Protein AF-A0A7D6C5T4-F1 (afdb_monomer_lite)

pLDDT: mean 75.15, std 22.78, range [34.59, 98.31]

Secondary structure (DSSP, 8-state):
-----------------------------------------------HHHHHHHHHHHBGGGTTS-EEEEESSSSEEEEEESSPPPP-----GGG-SS-----S------TT-EEEEE-TTSBEEEEEEE-STTS-EEEEEETHHHHHTTSS-TTTTT-B-SS-B--

InterPro domains:
  IPR006311 Twin-arginine translocation pathway, signal sequence [PS51318] (1-42)

Sequence (167 aa):
MNERIAPRASVVGKSRRRLSRAGLIAAITAAVVAAGAGTAAAVAYLTEETVAKGMPGAAVIFEDTDPSCTTTDHVVFDCTLSRAPKSDVLPNPAKQKKAKPAPQPTATDFTNVKQMFVDGQGNIAGGCNGEDAAGLHWICYAGQRAVTEGIIAQDLLGQHLEAPTRG

Organism: NCBI:txid47853

Radius of gyration: 29.1 Å; chains: 1; bounding box: 39×50×98 Å

Structure (mmCIF, N/CA/C/O backbone):
data_AF-A0A7D6C5T4-F1
#
_entry.id   AF-A0A7D6C5T4-F1
#
loop_
_atom_site.group_PDB
_atom_site.id
_atom_site.type_symbol
_atom_site.label_atom_id
_atom_site.label_alt_id
_atom_site.label_comp_id
_atom_site.label_asym_id
_atom_site.label_entity_id
_atom_site.label_seq_id
_atom_site.pdbx_PDB_ins_code
_atom_site.Cartn_x
_atom_site.Cartn_y
_atom_site.Cartn_z
_atom_site.occupancy
_atom_site.B_iso_or_equiv
_atom_site.auth_seq_id
_atom_site.auth_comp_id
_atom_site.auth_asym_id
_atom_site.auth_atom_id
_atom_site.pdbx_PDB_model_num
ATOM 1 N N . MET A 1 1 ? -23.394 20.459 77.807 1.00 37.91 1 MET A N 1
ATOM 2 C CA . MET A 1 1 ? -22.173 21.279 77.651 1.00 37.91 1 MET A CA 1
ATOM 3 C C . MET A 1 1 ? -20.987 20.414 78.065 1.00 37.91 1 MET A C 1
ATOM 5 O O . MET A 1 1 ? -21.176 19.625 78.982 1.00 37.91 1 MET A O 1
ATOM 9 N N . ASN A 1 2 ? -19.853 20.549 77.357 1.00 37.75 2 ASN A N 1
ATOM 10 C CA . ASN A 1 2 ? -18.559 19.836 77.483 1.00 37.75 2 ASN A CA 1
ATOM 11 C C . ASN A 1 2 ? -18.483 18.509 76.694 1.00 37.75 2 ASN A C 1
ATOM 13 O O . ASN A 1 2 ? -18.877 17.462 77.187 1.00 37.75 2 ASN A O 1
ATOM 17 N N . GLU A 1 3 ? -18.267 18.521 75.375 1.00 34.59 3 GLU A N 1
ATOM 18 C CA . GLU A 1 3 ? -17.015 18.735 74.602 1.00 34.59 3 GLU A CA 1
ATOM 19 C C . GLU A 1 3 ? -15.948 17.623 74.701 1.00 34.59 3 GLU A C 1
ATOM 21 O O . GLU A 1 3 ? -15.320 17.422 75.732 1.00 34.59 3 GLU A O 1
ATOM 26 N N . ARG A 1 4 ? -15.789 16.947 73.546 1.00 46.03 4 ARG A N 1
ATOM 27 C CA . ARG A 1 4 ? -14.579 16.473 72.837 1.00 46.03 4 ARG A CA 1
ATOM 28 C C . ARG A 1 4 ? -13.309 16.233 73.658 1.00 46.03 4 ARG A C 1
ATOM 30 O O . ARG A 1 4 ? -12.824 17.164 74.268 1.00 46.03 4 ARG A O 1
ATOM 37 N N . ILE A 1 5 ? -12.654 15.091 73.417 1.00 51.28 5 ILE A N 1
ATOM 38 C CA . ILE A 1 5 ? -11.242 15.000 72.982 1.00 51.28 5 ILE A CA 1
ATOM 39 C C . ILE A 1 5 ? -11.028 13.612 72.352 1.00 51.28 5 ILE A C 1
ATOM 41 O O . ILE A 1 5 ? -11.179 12.586 73.007 1.00 51.28 5 ILE A O 1
ATOM 45 N N . ALA A 1 6 ? -10.634 13.588 71.080 1.00 48.72 6 ALA A N 1
ATOM 46 C CA . ALA A 1 6 ? -9.850 12.499 70.508 1.00 48.72 6 ALA A CA 1
ATOM 47 C C . ALA A 1 6 ? -8.385 12.954 70.465 1.00 48.72 6 ALA A C 1
ATOM 49 O O . ALA A 1 6 ? -8.141 14.103 70.081 1.00 48.72 6 ALA A O 1
ATOM 50 N N . PRO A 1 7 ? -7.407 12.082 70.757 1.00 49.56 7 PRO A N 1
ATOM 51 C CA . PRO A 1 7 ? -6.053 12.264 70.280 1.00 49.56 7 PRO A CA 1
ATOM 52 C C . PRO A 1 7 ? -5.678 11.257 69.187 1.00 49.56 7 PRO A C 1
ATOM 54 O O . PRO A 1 7 ? -6.241 10.176 69.029 1.00 49.56 7 PRO A O 1
ATOM 57 N N . ARG A 1 8 ? -4.717 11.727 68.398 1.00 37.44 8 ARG A N 1
ATOM 58 C CA . ARG A 1 8 ? -4.215 11.228 67.124 1.00 37.44 8 ARG A CA 1
ATOM 59 C C . ARG A 1 8 ? -3.295 10.011 67.26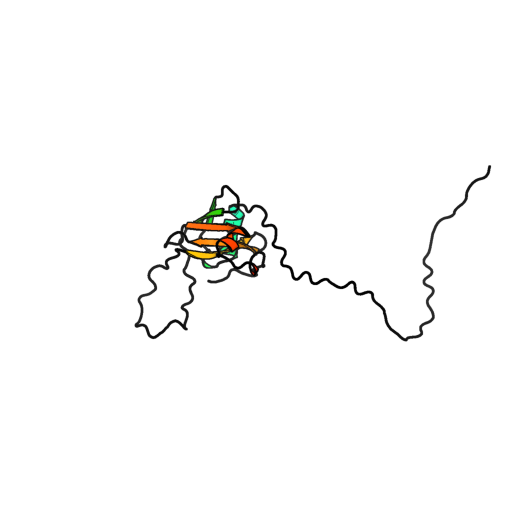9 1.00 37.44 8 ARG A C 1
ATOM 61 O O . ARG A 1 8 ? -2.625 9.845 68.277 1.00 37.44 8 ARG A O 1
ATOM 68 N N . ALA A 1 9 ? -3.248 9.252 66.173 1.00 42.19 9 ALA A N 1
ATOM 69 C CA . ALA A 1 9 ? -2.112 8.553 65.565 1.00 42.19 9 ALA A CA 1
ATOM 70 C C . ALA A 1 9 ? -0.840 8.330 66.406 1.00 42.19 9 ALA A C 1
ATOM 72 O O . ALA A 1 9 ? -0.211 9.285 66.849 1.00 42.19 9 ALA A O 1
ATOM 73 N N . SER A 1 10 ? -0.309 7.103 66.392 1.00 38.81 10 SER A N 1
ATOM 74 C CA . SER A 1 10 ? 0.792 6.689 65.493 1.00 38.81 10 SER A CA 1
ATOM 75 C C . SER A 1 10 ? 1.568 5.471 66.030 1.00 38.81 10 SER A C 1
ATOM 77 O O . SER A 1 10 ? 1.529 5.145 67.209 1.00 38.81 10 SER A O 1
ATOM 79 N N . VAL A 1 11 ? 2.324 4.861 65.111 1.00 42.97 11 VAL A N 1
ATOM 80 C CA . VAL A 1 11 ? 3.468 3.953 65.315 1.00 42.97 11 VAL A CA 1
ATOM 81 C C . VAL A 1 11 ? 3.168 2.448 65.379 1.00 42.97 11 VAL A C 1
ATOM 83 O O . VAL A 1 11 ? 2.946 1.835 66.416 1.00 42.97 11 VAL A O 1
ATOM 86 N N . VAL A 1 12 ? 3.268 1.854 64.185 1.00 48.91 12 VAL A N 1
ATOM 87 C CA . VAL A 1 12 ? 3.897 0.562 63.860 1.00 48.91 12 VAL A CA 1
ATOM 88 C C . VAL A 1 12 ? 4.549 -0.149 65.056 1.00 48.91 12 VAL A C 1
ATOM 90 O O . VAL A 1 12 ? 5.691 0.117 65.422 1.00 48.91 12 VAL A O 1
ATOM 93 N N . GLY A 1 13 ? 3.849 -1.145 65.595 1.00 35.25 13 GLY A N 1
ATOM 94 C CA . GLY A 1 13 ? 4.403 -2.156 66.491 1.00 35.25 13 GLY A CA 1
ATOM 95 C C . GLY A 1 13 ? 4.626 -3.465 65.744 1.00 35.25 13 GLY A C 1
ATOM 96 O O . GLY A 1 13 ? 3.825 -4.390 65.841 1.00 35.25 13 GLY A O 1
ATOM 97 N N . LYS A 1 14 ? 5.724 -3.564 64.987 1.00 48.88 14 LYS A N 1
ATOM 98 C CA . LYS A 1 14 ? 6.210 -4.823 64.398 1.00 48.88 14 LYS A CA 1
ATOM 99 C C . LYS A 1 14 ? 6.772 -5.715 65.513 1.00 48.88 14 LYS A C 1
ATOM 101 O O . LYS A 1 14 ? 7.985 -5.862 65.640 1.00 48.88 14 LYS A O 1
ATOM 106 N N . SER A 1 15 ? 5.904 -6.310 66.332 1.00 43.62 15 SER A N 1
ATOM 107 C CA . SER A 1 15 ? 6.306 -7.305 67.331 1.00 43.62 15 SER A CA 1
ATOM 108 C C . SER A 1 15 ? 6.450 -8.672 66.664 1.00 43.62 15 SER A C 1
ATOM 110 O O . SER A 1 15 ? 5.503 -9.439 66.496 1.00 43.62 15 SER A O 1
ATOM 112 N N . ARG A 1 16 ? 7.679 -8.956 66.219 1.00 50.78 16 ARG A N 1
ATOM 113 C CA . ARG A 1 16 ? 8.121 -10.312 65.887 1.00 50.78 16 ARG A CA 1
ATOM 114 C C . ARG A 1 16 ? 8.106 -11.141 67.165 1.00 50.78 16 ARG A C 1
ATOM 116 O O . ARG A 1 16 ? 8.779 -10.766 68.120 1.00 50.78 16 ARG A O 1
ATOM 123 N N . ARG A 1 17 ? 7.487 -12.318 67.093 1.00 48.62 17 ARG A N 1
ATOM 124 C CA . ARG A 1 17 ? 8.063 -13.637 67.434 1.00 48.62 17 ARG A CA 1
ATOM 125 C C . ARG A 1 17 ? 6.922 -14.567 67.834 1.00 48.62 17 ARG A C 1
ATOM 127 O O . ARG A 1 17 ? 6.536 -14.572 68.991 1.00 48.62 17 ARG A O 1
ATOM 134 N N . ARG A 1 18 ? 6.482 -15.415 66.904 1.00 46.19 18 ARG A N 1
ATOM 135 C CA . ARG A 1 18 ? 6.673 -16.872 67.003 1.00 46.19 18 ARG A CA 1
ATOM 136 C C . ARG A 1 18 ? 6.739 -17.431 65.586 1.00 46.19 18 ARG A C 1
ATOM 138 O O . ARG A 1 18 ? 5.742 -17.534 64.887 1.00 46.19 18 ARG A O 1
ATOM 145 N N . LEU A 1 19 ? 7.961 -17.732 65.160 1.00 52.53 19 LEU A N 1
ATOM 146 C CA . LEU A 1 19 ? 8.209 -18.656 64.067 1.00 52.53 19 LEU A CA 1
ATOM 147 C C . LEU A 1 19 ? 7.798 -20.047 64.558 1.00 52.53 19 LEU A C 1
ATOM 149 O O . LEU A 1 19 ? 8.413 -20.587 65.475 1.00 52.53 19 LEU A O 1
ATOM 153 N N . SER A 1 20 ? 6.788 -20.633 63.935 1.00 43.19 20 SER A N 1
ATOM 154 C CA . SER A 1 20 ? 6.778 -22.071 63.690 1.00 43.19 20 SER A CA 1
ATOM 155 C C . SER A 1 20 ? 6.363 -22.284 62.245 1.00 43.19 20 SER A C 1
ATOM 157 O O . SER A 1 20 ? 5.359 -21.768 61.767 1.00 43.19 20 SER A O 1
ATOM 159 N N . ARG A 1 21 ? 7.286 -22.916 61.530 1.00 52.25 21 ARG A N 1
ATOM 160 C CA . ARG A 1 21 ? 7.313 -23.141 60.093 1.00 52.25 21 ARG A CA 1
ATOM 161 C C . ARG A 1 21 ? 6.469 -24.379 59.784 1.00 52.25 21 ARG A C 1
ATOM 163 O O . ARG A 1 21 ? 6.938 -25.468 60.075 1.00 52.25 21 ARG A O 1
ATOM 170 N N . ALA A 1 22 ? 5.272 -24.194 59.231 1.00 46.59 22 ALA A N 1
ATOM 171 C CA . ALA A 1 22 ? 4.503 -25.137 58.396 1.00 46.59 22 ALA A CA 1
ATOM 172 C C . ALA A 1 22 ? 3.050 -24.628 58.346 1.00 46.59 22 ALA A C 1
ATOM 174 O O . ALA A 1 22 ? 2.430 -24.494 59.388 1.00 46.59 22 ALA A O 1
ATOM 175 N N . GLY A 1 23 ? 2.427 -24.282 57.228 1.00 43.41 23 GLY A N 1
ATOM 176 C CA . GLY A 1 23 ? 2.837 -24.283 55.837 1.00 43.41 23 GLY A CA 1
ATOM 177 C C . GLY A 1 23 ? 1.811 -23.480 55.027 1.00 43.41 23 GLY A C 1
ATOM 178 O O . GLY A 1 23 ? 0.633 -23.468 55.362 1.00 43.41 23 GLY A O 1
ATOM 179 N N . LEU A 1 24 ? 2.342 -22.785 54.016 1.00 46.75 24 LEU A N 1
ATOM 180 C CA . LEU A 1 24 ? 1.737 -22.292 52.771 1.00 46.75 24 LEU A CA 1
ATOM 181 C C . LEU A 1 24 ? 0.339 -21.648 52.834 1.00 46.75 24 LEU A C 1
ATOM 183 O O . LEU A 1 24 ? -0.676 -22.305 52.998 1.00 46.75 24 LEU A O 1
ATOM 187 N N . ILE A 1 25 ? 0.259 -20.318 52.726 1.00 49.69 25 ILE A N 1
ATOM 188 C CA . ILE A 1 25 ? 0.150 -19.588 51.442 1.00 49.69 25 ILE A CA 1
ATOM 189 C C . ILE A 1 25 ? -1.105 -20.018 50.667 1.00 49.69 25 ILE A C 1
ATOM 191 O O . ILE A 1 25 ? -1.047 -20.867 49.786 1.00 49.69 25 ILE A O 1
ATOM 195 N N . ALA A 1 26 ? -2.224 -19.351 50.948 1.00 45.66 26 ALA A N 1
ATOM 196 C CA . ALA A 1 26 ? -3.274 -19.139 49.960 1.00 45.66 26 ALA A CA 1
ATOM 197 C C . ALA A 1 26 ? -3.101 -17.712 49.427 1.00 45.66 26 ALA A C 1
ATOM 199 O O . ALA A 1 26 ? -3.735 -16.763 49.888 1.00 45.66 26 ALA A O 1
ATOM 200 N N . ALA A 1 27 ? -2.145 -17.553 48.511 1.00 52.09 27 ALA A N 1
ATOM 201 C CA . ALA A 1 27 ? -2.106 -16.392 47.643 1.00 52.09 27 ALA A CA 1
ATOM 202 C C . ALA A 1 27 ? -3.337 -16.494 46.741 1.00 52.09 27 ALA A C 1
ATOM 204 O O . ALA A 1 27 ? -3.461 -17.442 45.969 1.00 52.09 27 ALA A O 1
ATOM 205 N N . ILE A 1 28 ? -4.265 -15.550 46.874 1.00 50.75 28 ILE A N 1
ATOM 206 C CA . ILE A 1 28 ? -5.352 -15.386 45.916 1.00 50.75 28 ILE A CA 1
ATOM 207 C C . ILE A 1 28 ? -4.686 -14.888 44.633 1.00 50.75 28 ILE A C 1
ATOM 209 O O . ILE A 1 28 ? -4.470 -13.695 44.439 1.00 50.75 28 ILE A O 1
ATOM 213 N N . THR A 1 29 ? -4.275 -15.831 43.789 1.00 47.06 29 THR A N 1
ATOM 214 C CA . THR A 1 29 ? -3.961 -15.589 42.388 1.00 47.06 29 THR A CA 1
ATOM 215 C C . THR A 1 29 ? -5.245 -15.104 41.740 1.00 47.06 29 THR A C 1
ATOM 217 O O . THR A 1 29 ? -6.121 -15.901 41.405 1.00 47.06 29 THR A O 1
ATOM 220 N N . ALA A 1 30 ? -5.375 -13.785 41.612 1.00 51.59 30 ALA A N 1
ATOM 221 C CA . ALA A 1 30 ? -6.279 -13.197 40.645 1.00 51.59 30 ALA A CA 1
ATOM 222 C C . ALA A 1 30 ? -5.866 -13.762 39.284 1.00 51.59 30 ALA A C 1
ATOM 224 O O . ALA A 1 30 ? -4.768 -13.493 38.795 1.00 51.59 30 ALA A O 1
ATOM 225 N N . ALA A 1 31 ? -6.704 -14.654 38.763 1.00 48.62 31 ALA A N 1
ATOM 226 C CA . ALA A 1 31 ? -6.508 -15.295 37.484 1.00 48.62 31 ALA A CA 1
ATOM 227 C C . ALA A 1 31 ? -6.300 -14.207 36.431 1.00 48.62 31 ALA A C 1
ATOM 229 O O . ALA A 1 31 ? -7.174 -13.372 36.196 1.00 48.62 31 ALA A O 1
ATOM 230 N N . VAL A 1 32 ? -5.118 -14.223 35.821 1.00 49.84 32 VAL A N 1
ATOM 231 C CA . VAL A 1 32 ? -4.871 -13.557 34.551 1.00 49.84 32 VAL A CA 1
ATOM 232 C C . VAL A 1 32 ? -5.853 -14.191 33.577 1.00 49.84 32 VAL A C 1
ATOM 234 O O . VAL A 1 32 ? -5.658 -15.323 33.136 1.00 49.84 32 VAL A O 1
ATOM 237 N N . VAL A 1 33 ? -6.951 -13.496 33.288 1.00 50.97 33 VAL A N 1
ATOM 238 C CA . VAL A 1 33 ? -7.727 -13.800 32.093 1.00 50.97 33 VAL A CA 1
ATOM 239 C C . VAL A 1 33 ? -6.775 -13.487 30.954 1.00 50.97 33 VAL A C 1
ATOM 241 O O . VAL A 1 33 ? -6.467 -12.325 30.694 1.00 50.97 33 VAL A O 1
ATOM 244 N N . ALA A 1 34 ? -6.230 -14.539 30.349 1.00 52.12 34 ALA A N 1
ATOM 245 C CA . ALA A 1 34 ? -5.534 -14.453 29.086 1.00 52.12 34 ALA A CA 1
ATOM 246 C C . ALA A 1 34 ? -6.530 -13.881 28.075 1.00 52.12 34 ALA A C 1
ATOM 248 O O . ALA A 1 34 ? -7.308 -14.609 27.461 1.00 52.12 34 ALA A O 1
ATOM 249 N N . ALA A 1 35 ? -6.531 -12.559 27.932 1.00 47.91 35 ALA A N 1
ATOM 250 C CA . ALA A 1 35 ? -7.103 -11.883 26.788 1.00 47.91 35 ALA A CA 1
ATOM 251 C C . ALA A 1 35 ? -6.179 -12.165 25.597 1.00 47.91 35 ALA A C 1
ATOM 253 O O . ALA A 1 35 ? -5.456 -11.301 25.119 1.00 47.91 35 ALA A O 1
ATOM 254 N N . GLY A 1 36 ? -6.182 -13.417 25.137 1.00 47.12 36 GLY A N 1
ATOM 255 C CA . GLY A 1 36 ? -5.788 -13.782 23.783 1.00 47.12 36 GLY A CA 1
ATOM 256 C C . GLY A 1 36 ? -6.906 -13.366 22.837 1.00 47.12 36 GLY A C 1
ATOM 257 O O . GLY A 1 36 ? -7.553 -14.197 22.216 1.00 47.12 36 GLY A O 1
ATOM 258 N N . ALA A 1 37 ? -7.199 -12.076 22.815 1.00 48.72 37 ALA A N 1
ATOM 259 C CA . ALA A 1 37 ? -8.022 -11.449 21.811 1.00 48.72 37 ALA A CA 1
ATOM 260 C C . ALA A 1 37 ? -7.144 -10.319 21.316 1.00 48.72 37 ALA A C 1
ATOM 262 O O . ALA A 1 37 ? -6.928 -9.353 22.049 1.00 48.72 37 ALA A O 1
ATOM 263 N N . GLY A 1 38 ? -6.574 -10.489 20.119 1.00 46.69 38 GLY A N 1
ATOM 264 C CA . GLY A 1 38 ? -6.018 -9.362 19.393 1.00 46.69 38 GLY A CA 1
ATOM 265 C C . GLY A 1 38 ? -7.088 -8.289 19.437 1.00 46.69 38 GLY A C 1
ATOM 266 O O . GLY A 1 38 ? -8.191 -8.483 18.924 1.00 46.69 38 GLY A O 1
ATOM 267 N N . THR A 1 39 ? -6.826 -7.218 20.179 1.00 48.94 39 THR A N 1
ATOM 268 C CA . THR A 1 39 ? -7.655 -6.035 20.075 1.00 48.94 39 THR A CA 1
ATOM 269 C C . THR A 1 39 ? -7.566 -5.692 18.606 1.00 48.94 39 THR A C 1
ATOM 271 O O . THR A 1 39 ? -6.472 -5.370 18.145 1.00 48.94 39 THR A O 1
ATOM 274 N N . ALA A 1 40 ? -8.664 -5.851 17.863 1.00 48.97 40 ALA A N 1
ATOM 275 C CA . ALA A 1 40 ? -8.809 -5.191 16.582 1.00 48.97 40 ALA A CA 1
ATOM 276 C C . ALA A 1 40 ? -8.610 -3.722 16.927 1.00 48.97 40 ALA A C 1
ATOM 278 O O . ALA A 1 40 ? -9.508 -3.083 17.482 1.00 48.97 40 ALA A O 1
ATOM 279 N N . ALA A 1 41 ? -7.364 -3.263 16.799 1.00 49.44 41 ALA A N 1
ATOM 280 C CA . ALA A 1 41 ? -6.998 -1.912 17.123 1.00 49.44 41 ALA A CA 1
ATOM 281 C C . ALA A 1 41 ? -7.967 -1.089 16.296 1.00 49.44 41 ALA A C 1
ATOM 283 O O . ALA A 1 41 ? -8.130 -1.343 15.098 1.00 49.44 41 ALA A O 1
ATOM 284 N N . ALA A 1 42 ? -8.706 -0.203 16.957 1.00 48.16 42 ALA A N 1
ATOM 285 C CA . ALA A 1 42 ? -9.442 0.809 16.242 1.00 48.16 42 ALA A CA 1
ATOM 286 C C . ALA A 1 42 ? -8.385 1.504 15.387 1.00 48.16 42 ALA A C 1
ATOM 288 O O . ALA A 1 42 ? -7.565 2.248 15.922 1.00 48.16 42 ALA A O 1
ATOM 289 N N . VAL A 1 43 ? -8.326 1.151 14.102 1.00 53.00 43 VAL A N 1
ATOM 290 C CA . VAL A 1 43 ? -7.489 1.827 13.125 1.00 53.00 43 VAL A CA 1
ATOM 291 C C . VAL A 1 43 ? -8.027 3.242 13.115 1.00 53.00 43 VAL A C 1
ATOM 293 O O . VAL A 1 43 ? -9.078 3.536 12.546 1.00 53.00 43 VAL A O 1
ATOM 296 N N . ALA A 1 44 ? -7.376 4.087 13.907 1.00 57.00 44 ALA A N 1
ATOM 297 C CA . ALA A 1 44 ? -7.607 5.508 13.898 1.00 57.00 44 ALA A CA 1
ATOM 298 C C . ALA A 1 44 ? -7.492 5.942 12.439 1.00 57.00 44 ALA A C 1
ATOM 300 O O . ALA A 1 44 ? -6.590 5.468 11.751 1.00 57.00 44 ALA A O 1
ATOM 301 N N . TYR A 1 45 ? -8.433 6.771 11.984 1.00 70.69 45 TYR A N 1
ATOM 302 C CA . TYR A 1 45 ? -8.420 7.434 10.681 1.00 70.69 45 TYR A CA 1
ATOM 303 C C . TYR A 1 45 ? -6.978 7.682 10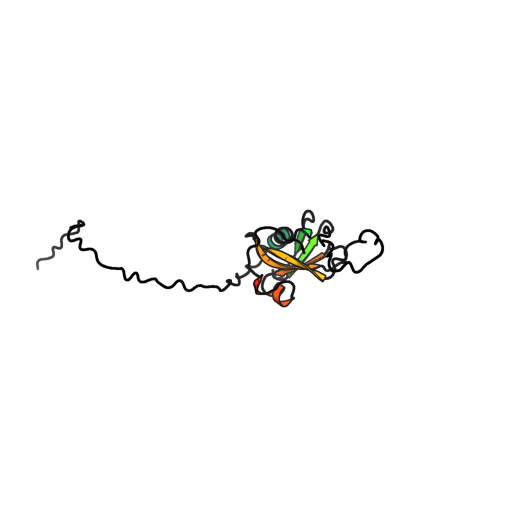.223 1.00 70.69 45 TYR A C 1
ATOM 305 O O . TYR A 1 45 ? -6.298 8.556 10.768 1.00 70.69 45 TYR A O 1
ATOM 313 N N . LEU A 1 46 ? -6.484 6.851 9.301 1.00 89.06 46 LEU A N 1
ATOM 314 C CA . LEU A 1 46 ? -5.090 6.929 8.891 1.00 89.06 46 LEU A CA 1
ATOM 315 C C . LEU A 1 46 ? -4.923 8.164 8.012 1.00 89.06 46 LEU A C 1
ATOM 317 O O . LEU A 1 46 ? -5.812 8.547 7.246 1.00 89.06 46 LEU A O 1
ATOM 321 N N . THR A 1 47 ? -3.776 8.816 8.144 1.00 94.12 47 THR A N 1
ATOM 322 C CA . THR A 1 47 ? -3.414 9.900 7.236 1.00 94.12 47 THR A CA 1
ATOM 323 C C . THR A 1 47 ? -2.736 9.329 6.001 1.00 94.12 47 THR A C 1
ATOM 325 O O . THR A 1 47 ? -2.128 8.259 6.047 1.00 94.12 47 THR A O 1
ATOM 328 N N . GLU A 1 48 ? -2.790 10.086 4.911 1.00 96.12 48 GLU A N 1
ATOM 329 C CA . GLU A 1 48 ? -2.070 9.798 3.668 1.00 96.12 48 GLU A CA 1
ATOM 330 C C . GLU A 1 48 ? -0.583 9.522 3.925 1.00 96.12 48 GLU A C 1
ATOM 332 O O . GLU A 1 48 ? -0.035 8.525 3.462 1.00 96.12 48 GLU A O 1
ATOM 337 N N . GLU A 1 49 ? 0.050 10.363 4.748 1.00 96.06 49 GLU A N 1
ATOM 338 C CA . GLU A 1 49 ? 1.450 10.215 5.146 1.00 96.06 49 GLU A CA 1
ATOM 339 C C . GLU A 1 49 ? 1.708 8.930 5.948 1.00 96.06 49 GLU A C 1
ATOM 341 O O . GLU A 1 49 ? 2.754 8.303 5.775 1.00 96.06 49 GLU A O 1
ATOM 346 N N . THR A 1 50 ? 0.768 8.517 6.807 1.00 95.12 50 THR A N 1
ATOM 347 C CA . THR A 1 50 ? 0.906 7.270 7.575 1.00 95.12 50 THR A CA 1
ATOM 348 C C . THR A 1 50 ? 0.912 6.066 6.644 1.00 95.12 50 THR A C 1
ATOM 350 O O . THR A 1 50 ? 1.774 5.204 6.779 1.00 95.12 50 THR A O 1
ATOM 353 N N . VAL A 1 51 ? -0.003 6.026 5.671 1.00 96.19 51 VAL A N 1
ATOM 354 C CA . VAL A 1 51 ? -0.077 4.925 4.700 1.00 96.19 51 VAL A CA 1
ATOM 355 C C . VAL A 1 51 ? 1.158 4.913 3.806 1.00 96.19 51 VAL A C 1
ATOM 357 O O . VAL A 1 51 ? 1.806 3.876 3.689 1.00 96.19 51 VAL A O 1
ATOM 360 N N . ALA A 1 52 ? 1.547 6.070 3.262 1.00 97.12 52 ALA A N 1
ATOM 361 C CA . ALA A 1 52 ? 2.732 6.193 2.420 1.00 97.12 52 ALA A CA 1
ATOM 362 C C . ALA A 1 52 ? 3.999 5.694 3.137 1.00 97.12 52 ALA A C 1
ATOM 364 O O . ALA A 1 52 ? 4.712 4.843 2.617 1.00 97.12 52 ALA A O 1
ATOM 365 N N . LYS A 1 53 ? 4.262 6.143 4.371 1.00 95.88 53 LYS A N 1
ATOM 366 C CA . LYS A 1 53 ? 5.414 5.651 5.153 1.00 95.88 53 LYS A CA 1
ATOM 367 C C . LYS A 1 53 ? 5.268 4.188 5.572 1.00 95.88 53 LYS A C 1
ATOM 369 O O . LYS A 1 53 ? 6.269 3.491 5.724 1.00 95.88 53 LYS A O 1
ATOM 374 N N . GLY A 1 54 ? 4.034 3.734 5.756 1.00 95.31 54 GLY A N 1
ATOM 375 C CA . GLY A 1 54 ? 3.695 2.375 6.145 1.00 95.31 54 GLY A CA 1
ATOM 376 C C . GLY A 1 54 ? 3.993 1.323 5.084 1.00 95.31 54 GLY A C 1
ATOM 377 O O . GLY A 1 54 ? 4.320 0.190 5.436 1.00 95.31 54 GLY A O 1
ATOM 378 N N . MET A 1 55 ? 3.896 1.680 3.798 1.00 96.00 55 MET A N 1
ATOM 379 C CA . MET A 1 55 ? 4.148 0.768 2.675 1.00 96.00 55 MET A CA 1
ATOM 380 C C . MET A 1 55 ? 5.558 0.139 2.742 1.00 96.00 55 MET A C 1
ATOM 382 O O . MET A 1 55 ? 5.650 -1.081 2.913 1.00 96.00 55 MET A O 1
ATOM 386 N N . PRO A 1 56 ? 6.668 0.909 2.713 1.00 93.69 56 PRO A N 1
ATOM 387 C CA . PRO A 1 56 ? 8.014 0.345 2.843 1.00 93.69 56 PRO A CA 1
ATOM 388 C C . PRO A 1 56 ? 8.299 -0.226 4.239 1.00 93.69 56 PRO A C 1
ATOM 390 O O . PRO A 1 56 ? 9.225 -1.015 4.394 1.00 93.69 56 PRO A O 1
ATOM 393 N N . GLY A 1 57 ? 7.505 0.132 5.255 1.00 86.69 57 GLY A N 1
ATOM 394 C CA . GLY A 1 57 ? 7.618 -0.447 6.595 1.00 86.69 57 GLY A CA 1
ATOM 395 C C . GLY A 1 57 ? 7.180 -1.914 6.678 1.00 86.69 57 GLY A C 1
ATOM 396 O O . GLY A 1 57 ? 7.600 -2.619 7.591 1.00 86.69 57 GLY A O 1
ATOM 397 N N . ALA A 1 58 ? 6.364 -2.388 5.732 1.00 87.00 58 ALA A N 1
ATOM 398 C CA . ALA A 1 58 ? 5.827 -3.748 5.744 1.00 87.00 58 ALA A CA 1
ATOM 399 C C . ALA A 1 58 ? 6.365 -4.637 4.618 1.00 87.00 58 ALA A C 1
ATOM 401 O O . ALA A 1 58 ? 6.523 -5.843 4.823 1.00 87.00 58 ALA A O 1
ATOM 402 N N . ALA A 1 59 ? 6.639 -4.062 3.442 1.00 87.88 59 ALA A N 1
ATOM 403 C CA . ALA A 1 59 ? 7.027 -4.812 2.253 1.00 87.88 59 ALA A CA 1
ATOM 404 C C . ALA A 1 59 ? 8.278 -4.225 1.591 1.00 87.88 59 ALA A C 1
ATOM 406 O O . ALA A 1 59 ? 8.310 -3.061 1.187 1.00 87.88 59 ALA A O 1
ATOM 407 N N . VAL A 1 60 ? 9.294 -5.076 1.423 1.00 88.81 60 VAL A N 1
ATOM 408 C CA . VAL A 1 60 ? 10.609 -4.704 0.870 1.00 88.81 60 VAL A CA 1
ATOM 409 C C . VAL A 1 60 ? 10.506 -4.185 -0.571 1.00 88.81 60 VAL A C 1
ATOM 411 O O . VAL A 1 60 ? 11.345 -3.397 -0.999 1.00 88.81 60 VAL A O 1
ATOM 414 N N . ILE A 1 61 ? 9.467 -4.559 -1.330 1.00 88.06 61 ILE A N 1
ATOM 415 C CA . ILE A 1 61 ? 9.295 -4.086 -2.715 1.00 88.06 61 ILE A CA 1
ATOM 416 C C . ILE A 1 61 ? 9.157 -2.567 -2.827 1.00 88.06 61 ILE A C 1
ATOM 418 O O . ILE A 1 61 ? 9.492 -2.002 -3.868 1.00 88.06 61 ILE A O 1
ATOM 422 N N . PHE A 1 62 ? 8.668 -1.914 -1.769 1.00 92.38 62 PHE A N 1
ATOM 423 C CA . PHE A 1 62 ? 8.440 -0.473 -1.745 1.00 92.38 62 PHE A CA 1
ATOM 424 C C . PHE A 1 62 ? 9.671 0.321 -1.290 1.00 92.38 62 PHE A C 1
ATOM 426 O O . PHE A 1 62 ? 9.639 1.555 -1.297 1.00 92.38 62 PHE A O 1
ATOM 433 N N . GLU A 1 63 ? 10.772 -0.342 -0.928 1.00 91.12 63 GLU A N 1
ATOM 434 C CA . GLU A 1 63 ? 12.035 0.341 -0.650 1.00 91.12 63 GLU A CA 1
ATOM 435 C C . GLU A 1 63 ? 12.508 1.133 -1.877 1.00 91.12 63 GLU A C 1
ATOM 437 O O . GLU A 1 63 ? 12.508 0.637 -3.005 1.00 91.12 63 GLU A O 1
ATOM 442 N N . ASP A 1 64 ? 12.936 2.377 -1.651 1.00 91.69 64 ASP A N 1
ATOM 443 C CA . ASP A 1 64 ? 13.344 3.319 -2.699 1.00 91.69 64 ASP A CA 1
ATOM 444 C C . ASP A 1 64 ? 12.250 3.640 -3.743 1.00 91.69 64 ASP A C 1
ATOM 446 O O . ASP A 1 64 ? 12.578 3.999 -4.874 1.00 91.69 64 ASP A O 1
ATOM 450 N N . THR A 1 65 ? 10.960 3.506 -3.415 1.00 93.06 65 THR A N 1
ATOM 451 C CA . THR A 1 65 ? 9.866 3.836 -4.358 1.00 93.06 65 THR A CA 1
ATOM 452 C C . THR A 1 65 ? 9.186 5.178 -4.084 1.00 93.06 65 THR A C 1
ATOM 454 O O . THR A 1 65 ? 8.510 5.708 -4.965 1.00 93.06 65 THR A O 1
ATOM 457 N N . ASP A 1 66 ? 9.429 5.769 -2.911 1.00 95.75 66 ASP A N 1
ATOM 458 C CA . ASP A 1 66 ? 8.882 7.056 -2.452 1.00 95.75 66 ASP A CA 1
ATOM 459 C C . ASP A 1 66 ? 7.360 7.179 -2.682 1.00 95.75 66 ASP A C 1
ATOM 461 O O . ASP A 1 66 ? 6.922 7.961 -3.531 1.00 95.75 66 ASP A O 1
ATOM 465 N N . PRO A 1 67 ? 6.545 6.383 -1.967 1.00 96.94 67 PRO A N 1
ATOM 466 C CA . PRO A 1 67 ? 5.093 6.409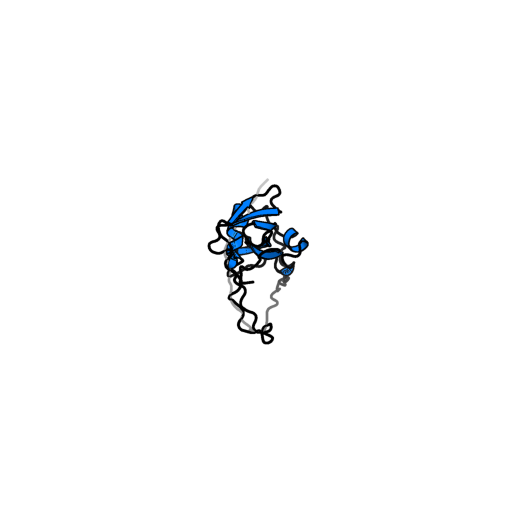 -2.102 1.00 96.94 67 PRO A CA 1
ATOM 467 C C . PRO A 1 67 ? 4.487 7.757 -1.696 1.00 96.94 67 PRO A C 1
ATOM 469 O O . PRO A 1 67 ? 4.910 8.394 -0.729 1.00 96.94 67 PRO A O 1
ATOM 472 N N . SER A 1 68 ? 3.428 8.152 -2.397 1.00 98.25 68 SER A N 1
ATOM 473 C CA . SER A 1 68 ? 2.560 9.278 -2.054 1.00 98.25 68 SER A CA 1
ATOM 474 C C . SER A 1 68 ? 1.109 8.849 -2.195 1.00 98.25 68 SER A C 1
ATOM 476 O O . SER A 1 68 ? 0.753 8.238 -3.198 1.00 98.25 68 SER A O 1
ATOM 478 N N . CYS A 1 69 ? 0.283 9.159 -1.199 1.00 98.00 69 CYS A N 1
ATOM 479 C CA . CYS A 1 69 ? -1.103 8.715 -1.148 1.00 98.00 69 CYS A CA 1
ATOM 480 C C . CYS A 1 69 ? -2.065 9.895 -1.054 1.00 98.00 69 CYS A C 1
ATOM 482 O O . CYS A 1 69 ? -1.721 10.940 -0.509 1.00 98.00 69 CYS A O 1
ATOM 484 N N . THR A 1 70 ? -3.285 9.692 -1.536 1.00 97.88 70 THR A N 1
ATOM 485 C CA . THR A 1 70 ? -4.413 10.607 -1.359 1.00 97.88 70 THR A CA 1
ATOM 486 C C . THR A 1 70 ? -5.639 9.845 -0.874 1.00 97.88 70 THR A C 1
ATOM 488 O O . THR A 1 70 ? -5.784 8.653 -1.148 1.00 97.88 70 THR A O 1
ATOM 491 N N . THR A 1 71 ? -6.526 10.498 -0.128 1.00 96.56 71 THR A N 1
ATOM 492 C CA . THR A 1 71 ? -7.786 9.883 0.316 1.00 96.56 71 THR A CA 1
ATOM 493 C C . THR A 1 71 ? -8.917 10.901 0.424 1.00 96.56 71 THR A C 1
ATOM 495 O O . THR A 1 71 ? -8.697 12.105 0.529 1.00 96.56 71 THR A O 1
ATOM 498 N N . THR A 1 72 ? -10.154 10.406 0.425 1.00 90.88 72 THR A N 1
ATOM 499 C CA . THR A 1 72 ? -11.354 11.205 0.731 1.00 90.88 72 THR A CA 1
ATOM 500 C C . THR A 1 72 ? -12.124 10.693 1.947 1.00 90.88 72 THR A C 1
ATOM 502 O O . THR A 1 72 ? -12.934 11.432 2.503 1.00 90.88 72 THR A O 1
ATOM 505 N N . ASP A 1 73 ? -11.871 9.455 2.380 1.00 91.44 73 ASP A N 1
ATOM 506 C CA . ASP A 1 73 ? -12.619 8.779 3.444 1.00 91.44 73 ASP A CA 1
ATOM 507 C C . ASP A 1 73 ? -11.726 8.202 4.556 1.00 91.44 73 ASP A C 1
ATOM 509 O O . ASP A 1 73 ? -12.247 7.688 5.546 1.00 91.44 73 ASP A O 1
ATOM 513 N N . HIS A 1 74 ? -10.397 8.317 4.420 1.00 91.88 74 HIS A N 1
ATOM 514 C CA . HIS A 1 74 ? -9.379 7.784 5.336 1.00 91.88 74 HIS A CA 1
ATOM 515 C C . HIS A 1 74 ? -9.419 6.259 5.531 1.00 91.88 74 HIS A C 1
ATOM 517 O O . HIS A 1 74 ? -8.835 5.733 6.483 1.00 91.88 74 HIS A O 1
ATOM 523 N N . VAL A 1 75 ? -10.103 5.546 4.637 1.00 94.25 75 VAL A N 1
ATOM 524 C CA . VAL A 1 75 ? -10.188 4.083 4.616 1.00 94.25 75 VAL A CA 1
ATOM 525 C C . VAL A 1 75 ? -9.590 3.544 3.327 1.00 94.25 75 VAL A C 1
ATOM 527 O O . VAL A 1 75 ? -8.912 2.519 3.364 1.00 94.25 75 VAL A O 1
ATOM 530 N N . VAL A 1 76 ? -9.818 4.224 2.208 1.00 96.31 76 VAL A N 1
ATOM 531 C CA . VAL A 1 76 ? -9.270 3.893 0.896 1.00 96.31 76 VAL A CA 1
ATOM 532 C C . VAL A 1 76 ? -8.291 4.984 0.485 1.00 96.31 76 VAL A C 1
ATOM 534 O O . VAL A 1 76 ? -8.603 6.174 0.536 1.00 96.31 76 VAL A O 1
ATOM 537 N N . PHE A 1 77 ? -7.098 4.574 0.085 1.00 98.06 77 PHE A N 1
ATOM 538 C CA . PHE A 1 77 ? -6.002 5.454 -0.278 1.00 98.06 77 PHE A CA 1
ATOM 539 C C . PHE A 1 77 ? -5.553 5.117 -1.690 1.00 98.06 77 PHE A C 1
ATOM 541 O O . PHE A 1 77 ? -5.223 3.970 -1.985 1.00 98.06 77 PHE A O 1
ATOM 548 N N . ASP A 1 78 ? -5.545 6.126 -2.547 1.00 98.25 78 ASP A N 1
ATOM 549 C CA . ASP A 1 78 ? -4.955 6.048 -3.873 1.00 98.25 78 ASP A CA 1
ATOM 550 C C . ASP A 1 78 ? -3.481 6.439 -3.745 1.00 98.25 78 ASP A C 1
ATOM 552 O O . ASP A 1 78 ? -3.177 7.581 -3.387 1.00 98.25 78 ASP A O 1
ATOM 556 N N . CYS A 1 79 ? -2.584 5.477 -3.953 1.00 98.31 79 CYS A N 1
ATOM 557 C CA . CYS A 1 79 ? -1.153 5.641 -3.765 1.00 98.31 79 CYS A CA 1
ATOM 558 C C . CYS A 1 79 ? -0.394 5.492 -5.084 1.00 98.31 79 CYS A C 1
ATOM 560 O O . CYS A 1 79 ? -0.612 4.565 -5.863 1.00 98.31 79 CYS A O 1
ATOM 562 N N . THR A 1 80 ? 0.573 6.379 -5.290 1.00 98.31 80 THR A N 1
ATOM 563 C CA . THR A 1 80 ? 1.486 6.358 -6.432 1.00 98.31 80 THR A CA 1
ATOM 564 C C . THR A 1 80 ? 2.927 6.227 -5.971 1.00 98.31 80 THR A C 1
ATOM 566 O O . THR A 1 80 ? 3.290 6.707 -4.896 1.00 98.31 80 THR A O 1
ATOM 569 N N . LEU A 1 81 ? 3.752 5.578 -6.789 1.00 97.06 81 LEU A N 1
ATOM 570 C CA . LEU A 1 81 ? 5.185 5.432 -6.562 1.00 97.06 81 LEU A CA 1
ATOM 571 C C . LEU A 1 81 ? 5.966 6.286 -7.560 1.00 97.06 81 LEU A C 1
ATOM 573 O O . LEU A 1 81 ? 5.646 6.336 -8.747 1.00 97.06 81 LEU A O 1
ATOM 577 N N . SER A 1 82 ? 7.045 6.915 -7.101 1.00 96.38 82 SER A N 1
ATOM 578 C CA . SER A 1 82 ? 7.957 7.664 -7.977 1.00 96.38 82 SER A CA 1
ATOM 579 C C . SER A 1 82 ? 8.756 6.755 -8.920 1.00 96.38 82 SER A C 1
ATOM 581 O O . SER A 1 82 ? 9.235 7.193 -9.970 1.00 96.38 82 SER A O 1
ATOM 583 N N . ARG A 1 83 ? 8.940 5.491 -8.523 1.00 92.69 83 ARG A N 1
ATOM 584 C CA . ARG A 1 83 ? 9.768 4.485 -9.191 1.00 92.69 83 ARG A CA 1
ATOM 585 C C . ARG A 1 83 ? 9.105 3.117 -9.080 1.00 92.69 83 ARG A C 1
ATOM 587 O O . ARG A 1 83 ? 8.463 2.818 -8.078 1.00 92.69 83 ARG A O 1
ATOM 594 N N . ALA A 1 84 ? 9.302 2.288 -10.103 1.00 88.25 84 ALA A N 1
ATOM 595 C CA . ALA A 1 84 ? 8.765 0.932 -10.120 1.00 88.25 84 ALA A CA 1
ATOM 596 C C . ALA A 1 84 ? 9.371 0.086 -8.979 1.00 88.25 84 ALA A C 1
ATOM 598 O O . ALA A 1 84 ? 10.584 0.186 -8.743 1.00 88.25 84 ALA A O 1
ATOM 599 N N . PRO A 1 85 ? 8.574 -0.767 -8.309 1.00 87.31 85 PRO A N 1
ATOM 600 C CA . PRO A 1 85 ? 9.073 -1.690 -7.301 1.00 87.31 85 PRO A CA 1
ATOM 601 C C . PRO A 1 85 ? 10.127 -2.636 -7.877 1.00 87.31 85 PRO A C 1
ATOM 603 O O . PRO A 1 85 ? 10.050 -3.082 -9.028 1.00 87.31 85 PRO A O 1
ATOM 606 N N . LYS A 1 86 ? 11.112 -3.003 -7.056 1.00 77.81 86 LYS A N 1
ATOM 607 C CA . LYS A 1 86 ? 12.010 -4.112 -7.396 1.00 77.81 86 LYS A CA 1
ATOM 608 C C . LYS A 1 86 ? 11.231 -5.407 -7.172 1.00 77.81 86 LYS A C 1
ATOM 610 O O . LYS A 1 86 ? 10.656 -5.597 -6.108 1.00 77.81 86 LYS A O 1
ATOM 615 N N . SER A 1 87 ? 11.225 -6.301 -8.159 1.00 68.44 87 SER A N 1
ATOM 616 C CA . SER A 1 87 ? 10.669 -7.645 -7.967 1.00 68.44 87 SER A CA 1
ATOM 617 C C . SER A 1 87 ? 11.471 -8.367 -6.884 1.00 68.44 87 SER A C 1
ATOM 619 O O . SER A 1 87 ? 12.680 -8.557 -7.033 1.00 68.44 87 SER A O 1
ATOM 621 N N . ASP A 1 88 ? 10.815 -8.737 -5.790 1.00 61.88 88 ASP A N 1
ATOM 622 C CA . ASP A 1 88 ? 11.388 -9.505 -4.684 1.00 61.88 88 ASP A CA 1
ATOM 623 C C . ASP A 1 88 ? 11.004 -10.988 -4.739 1.00 61.88 88 ASP A C 1
ATOM 625 O O . ASP A 1 88 ? 11.418 -11.744 -3.855 1.00 61.88 88 ASP A O 1
ATOM 629 N N . VAL A 1 89 ? 10.292 -11.407 -5.799 1.00 55.00 89 VAL A N 1
ATOM 630 C CA . VAL A 1 89 ? 9.911 -12.799 -6.048 1.00 55.00 89 VAL A CA 1
ATOM 631 C C . VAL A 1 89 ? 11.175 -13.647 -6.076 1.00 55.00 89 VAL A C 1
ATOM 633 O O . VAL A 1 89 ? 11.888 -13.743 -7.081 1.00 55.00 89 VAL A O 1
ATOM 636 N N . LEU A 1 90 ? 11.455 -14.304 -4.954 1.00 42.66 90 LEU A N 1
ATOM 637 C CA . LEU A 1 90 ? 12.466 -15.341 -4.908 1.00 42.66 90 LEU A CA 1
ATOM 638 C C . LEU A 1 90 ? 12.013 -16.446 -5.873 1.00 42.66 90 LEU A C 1
ATOM 640 O O . LEU A 1 90 ? 10.876 -16.919 -5.771 1.00 42.66 90 LEU A O 1
ATOM 644 N N . PRO A 1 91 ? 12.856 -16.886 -6.825 1.00 43.53 91 PRO A N 1
ATOM 645 C CA . PRO A 1 91 ? 12.482 -17.966 -7.723 1.00 43.53 91 PRO A CA 1
ATOM 646 C C . PRO A 1 91 ? 12.129 -19.205 -6.894 1.00 43.53 91 PRO A C 1
ATOM 648 O O . PRO A 1 91 ? 12.992 -19.793 -6.249 1.00 43.53 91 PRO A O 1
ATOM 651 N N . ASN A 1 92 ? 10.854 -19.604 -6.906 1.00 41.56 92 ASN A N 1
ATOM 652 C CA . ASN A 1 92 ? 10.385 -20.781 -6.183 1.00 41.56 92 ASN A CA 1
ATOM 653 C C . ASN A 1 92 ? 11.030 -22.048 -6.789 1.00 41.56 92 ASN A C 1
ATOM 655 O O . ASN A 1 92 ? 10.702 -22.408 -7.928 1.00 41.56 92 ASN A O 1
ATOM 659 N N . PRO A 1 93 ? 11.906 -22.770 -6.062 1.00 43.91 93 PRO A N 1
ATOM 660 C CA . PRO A 1 93 ? 12.579 -23.949 -6.603 1.00 43.91 93 PRO A CA 1
ATOM 661 C C . PRO A 1 93 ? 11.609 -25.115 -6.873 1.00 43.91 93 PRO A C 1
ATOM 663 O O . PRO A 1 93 ? 11.876 -25.942 -7.742 1.00 43.91 93 PRO A O 1
ATOM 666 N N . ALA A 1 94 ? 10.441 -25.165 -6.218 1.00 47.62 94 ALA A N 1
ATOM 667 C CA . ALA A 1 94 ? 9.442 -26.223 -6.406 1.00 47.62 94 ALA A CA 1
ATOM 668 C C . ALA A 1 94 ? 8.581 -26.052 -7.676 1.00 47.62 94 ALA A C 1
ATOM 670 O O . ALA A 1 94 ? 7.922 -27.001 -8.105 1.00 47.62 94 ALA A O 1
ATOM 671 N N . LYS A 1 95 ? 8.609 -24.872 -8.318 1.00 45.66 95 LYS A N 1
ATOM 672 C CA . LYS A 1 95 ? 7.985 -24.635 -9.636 1.00 45.66 95 LYS A CA 1
ATOM 673 C C . LYS A 1 95 ? 8.973 -24.739 -10.805 1.00 45.66 95 LYS A C 1
ATOM 675 O O . LYS A 1 95 ? 8.587 -24.501 -11.946 1.00 45.66 95 LYS A O 1
ATOM 680 N N . GLN A 1 96 ? 10.213 -25.179 -10.577 1.00 50.22 96 GLN A N 1
ATOM 681 C CA . GLN A 1 96 ? 11.160 -25.504 -11.649 1.00 50.22 96 GLN A CA 1
ATOM 682 C C . GLN A 1 96 ? 10.918 -26.921 -12.197 1.00 50.22 96 GLN A C 1
ATOM 684 O O . GLN A 1 96 ? 11.784 -27.796 -12.148 1.00 50.22 96 GLN A O 1
ATOM 689 N N . LYS A 1 97 ? 9.733 -27.192 -12.760 1.00 45.34 97 LYS A N 1
ATOM 690 C CA . LYS A 1 97 ? 9.588 -28.363 -13.638 1.00 45.34 97 LYS A CA 1
ATOM 691 C C . LYS A 1 97 ? 10.339 -28.070 -14.940 1.00 45.34 97 LYS A C 1
ATOM 693 O O . LYS A 1 97 ? 9.778 -27.456 -15.833 1.00 45.34 97 LYS A O 1
ATOM 698 N N . LYS A 1 98 ? 11.614 -28.480 -15.000 1.00 48.75 98 LYS A N 1
ATOM 699 C CA . LYS A 1 98 ? 12.482 -28.580 -16.194 1.00 48.75 98 LYS A CA 1
ATOM 700 C C . LYS A 1 98 ? 12.108 -27.626 -17.344 1.00 48.75 98 LYS A C 1
ATOM 702 O O . LYS A 1 98 ? 11.639 -28.075 -18.387 1.00 48.75 98 LYS A O 1
ATOM 707 N N . ALA A 1 99 ? 12.344 -26.329 -17.178 1.00 51.31 99 ALA A N 1
ATOM 708 C CA . ALA A 1 99 ? 12.288 -25.390 -18.292 1.00 51.31 99 ALA A CA 1
ATOM 709 C C . ALA A 1 99 ? 13.715 -25.050 -18.748 1.00 51.31 99 ALA A C 1
ATOM 711 O O . ALA A 1 99 ? 14.598 -24.796 -17.931 1.00 51.31 99 ALA A O 1
ATOM 712 N N . LYS A 1 100 ? 13.916 -25.093 -20.070 1.00 46.31 100 LYS A N 1
ATOM 713 C CA . LYS A 1 100 ? 15.049 -24.551 -20.847 1.00 46.31 100 LYS A CA 1
ATOM 714 C C . LYS A 1 100 ? 15.508 -23.194 -20.272 1.00 46.31 100 LYS A C 1
ATOM 716 O O . LYS A 1 100 ? 14.639 -22.512 -19.737 1.00 46.31 100 LYS A O 1
ATOM 721 N N . PRO A 1 101 ? 16.789 -22.769 -20.398 1.00 44.59 101 PRO A N 1
ATOM 722 C CA . PRO A 1 101 ? 17.243 -21.476 -19.880 1.00 44.59 101 PRO A CA 1
ATOM 723 C C . PRO A 1 101 ? 16.280 -20.377 -20.328 1.00 44.59 101 PRO A C 1
ATOM 725 O O . PRO A 1 101 ? 16.198 -20.065 -21.519 1.00 44.59 101 PRO A O 1
ATOM 728 N N . ALA A 1 102 ? 15.464 -19.901 -19.390 1.00 51.72 102 ALA A N 1
ATOM 729 C CA . ALA A 1 102 ? 14.502 -18.858 -19.663 1.00 51.72 102 ALA A CA 1
ATOM 730 C C . ALA A 1 102 ? 15.291 -17.547 -19.768 1.00 51.72 102 ALA A C 1
ATOM 732 O O . ALA A 1 102 ? 16.239 -17.353 -18.997 1.00 51.72 102 ALA A O 1
ATOM 733 N N . PRO A 1 103 ? 14.942 -16.657 -20.708 1.00 44.38 103 PRO A N 1
ATOM 734 C CA . PRO A 1 103 ? 15.393 -15.273 -20.655 1.00 44.38 103 PRO A CA 1
ATOM 735 C C . PRO A 1 103 ? 15.150 -14.717 -19.245 1.00 44.38 103 PRO A C 1
ATOM 737 O O . PRO A 1 103 ? 14.166 -15.096 -18.603 1.00 44.38 103 PRO A O 1
ATOM 740 N N . GLN A 1 104 ? 16.048 -13.854 -18.757 1.00 41.59 104 GLN A N 1
ATOM 741 C CA . GLN A 1 104 ? 15.838 -13.092 -17.517 1.00 41.59 104 GLN A CA 1
ATOM 742 C C . GLN A 1 104 ? 14.399 -12.556 -17.483 1.00 41.59 104 GLN A C 1
ATOM 744 O O . GLN A 1 104 ? 13.924 -12.147 -18.547 1.00 41.59 104 GLN A O 1
ATOM 749 N N . PRO A 1 105 ? 13.699 -12.577 -16.331 1.00 46.88 105 PRO A N 1
ATOM 750 C CA . PRO A 1 105 ? 12.294 -12.204 -16.287 1.00 46.88 105 PRO A CA 1
ATOM 751 C C . PRO A 1 105 ? 12.103 -10.830 -16.930 1.00 46.88 105 PRO A C 1
ATOM 753 O O . PRO A 1 105 ? 12.589 -9.817 -16.430 1.00 46.88 105 PRO A O 1
ATOM 756 N N . THR A 1 106 ? 11.420 -10.819 -18.074 1.00 46.81 106 THR A N 1
ATOM 757 C CA . THR A 1 106 ? 10.701 -9.654 -18.583 1.00 46.81 106 THR A CA 1
ATOM 758 C C . THR A 1 106 ? 9.896 -9.063 -17.429 1.00 46.81 106 THR A C 1
ATOM 760 O O . THR A 1 106 ? 9.373 -9.837 -16.629 1.00 46.81 106 THR A O 1
ATOM 763 N N . ALA A 1 107 ? 9.875 -7.729 -17.330 1.00 56.72 107 ALA A N 1
ATOM 764 C CA . ALA A 1 107 ? 9.280 -6.935 -16.250 1.00 56.72 107 ALA A CA 1
ATOM 765 C C . ALA A 1 107 ? 8.163 -7.663 -15.476 1.00 56.72 107 ALA A C 1
ATOM 767 O O . ALA A 1 107 ? 7.216 -8.168 -16.076 1.00 56.72 107 ALA A O 1
ATOM 768 N N . THR A 1 108 ? 8.303 -7.745 -14.148 1.00 77.12 108 THR A N 1
ATOM 769 C CA . THR A 1 108 ? 7.264 -8.320 -13.279 1.00 77.12 108 THR A CA 1
ATOM 770 C C . THR A 1 108 ? 5.985 -7.505 -13.433 1.00 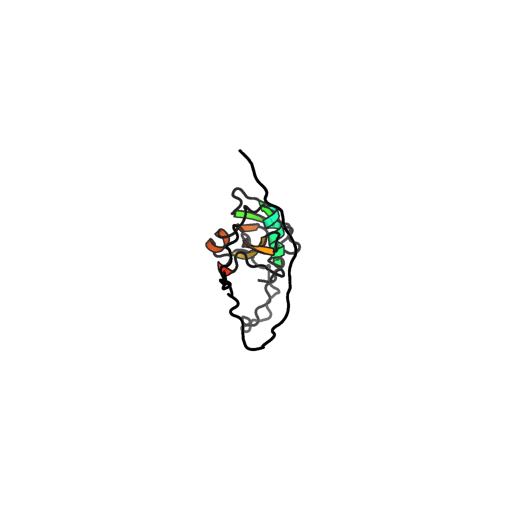77.12 108 THR A C 1
ATOM 772 O O . THR A 1 108 ? 6.040 -6.289 -13.309 1.00 77.12 108 THR A O 1
ATOM 775 N N . ASP A 1 109 ? 4.870 -8.172 -13.732 1.00 87.06 109 ASP A N 1
ATOM 776 C CA . ASP A 1 109 ? 3.543 -7.557 -13.764 1.00 87.06 109 ASP A CA 1
ATOM 777 C C . ASP A 1 109 ? 3.021 -7.450 -12.327 1.00 87.06 109 ASP A C 1
ATOM 779 O O . ASP A 1 109 ? 2.841 -8.469 -11.654 1.00 87.06 109 ASP A O 1
ATOM 783 N N . PHE A 1 110 ? 2.832 -6.219 -11.854 1.00 88.56 110 PHE A N 1
ATOM 784 C CA . PHE A 1 110 ? 2.363 -5.934 -10.497 1.00 88.56 110 PHE A CA 1
ATOM 785 C C . PHE A 1 110 ? 0.835 -5.839 -10.370 1.00 88.56 110 PHE A C 1
ATOM 787 O O . PHE A 1 110 ? 0.327 -5.612 -9.271 1.00 88.56 110 PHE A O 1
ATOM 794 N N . THR A 1 111 ? 0.082 -6.067 -11.449 1.00 90.06 111 THR A N 1
ATOM 795 C CA . THR A 1 111 ? -1.384 -6.009 -11.414 1.00 90.06 111 THR A CA 1
ATOM 796 C C . THR A 1 111 ? -1.939 -7.071 -10.458 1.00 90.06 111 THR A C 1
ATOM 798 O O . THR A 1 111 ? -1.628 -8.259 -10.569 1.00 90.06 111 THR A O 1
ATOM 801 N N . ASN A 1 112 ? -2.806 -6.660 -9.533 1.00 89.94 112 ASN A N 1
ATOM 802 C CA . ASN A 1 112 ? -3.376 -7.472 -8.452 1.00 89.94 112 ASN A CA 1
ATOM 803 C C . ASN A 1 112 ? -2.355 -8.065 -7.464 1.00 89.94 112 ASN A C 1
ATOM 805 O O . ASN A 1 112 ? -2.699 -8.967 -6.689 1.00 89.94 112 ASN A O 1
ATOM 809 N N . VAL A 1 113 ? -1.102 -7.599 -7.473 1.00 91.06 113 VAL A N 1
ATOM 810 C CA . VAL A 1 113 ? -0.156 -7.947 -6.410 1.00 91.06 113 VAL A CA 1
ATOM 811 C C . VAL A 1 113 ? -0.651 -7.317 -5.115 1.00 91.06 113 VAL A C 1
ATOM 813 O O . VAL A 1 113 ? -1.038 -6.153 -5.079 1.00 91.06 113 VAL A O 1
ATOM 816 N N . LYS A 1 114 ? -0.651 -8.113 -4.048 1.00 93.69 114 LYS A N 1
ATOM 817 C CA . LYS A 1 114 ? -1.145 -7.729 -2.729 1.00 93.69 114 LYS A CA 1
ATOM 818 C C . LYS A 1 114 ? 0.026 -7.565 -1.786 1.00 93.69 114 LYS A C 1
ATOM 820 O O . LYS A 1 114 ? 0.851 -8.468 -1.680 1.00 93.69 114 LYS A O 1
ATOM 825 N N . GLN A 1 115 ? 0.082 -6.432 -1.105 1.00 94.06 115 GLN A N 1
ATOM 826 C CA . GLN A 1 115 ? 1.107 -6.145 -0.110 1.00 94.06 115 GLN A CA 1
ATOM 827 C C . GLN A 1 115 ? 0.488 -5.560 1.145 1.00 94.06 115 GLN A C 1
ATOM 829 O O . GLN A 1 115 ? -0.569 -4.941 1.102 1.00 94.06 115 GLN A O 1
ATOM 834 N N . MET A 1 116 ? 1.143 -5.760 2.276 1.00 95.19 116 MET A N 1
ATOM 835 C CA . MET A 1 116 ? 0.730 -5.166 3.543 1.00 95.19 116 MET A CA 1
ATOM 836 C C . MET A 1 116 ? 1.319 -3.762 3.688 1.00 95.19 116 MET A C 1
ATOM 838 O O . MET A 1 116 ? 2.287 -3.417 3.013 1.00 95.19 116 MET A O 1
ATOM 842 N N . PHE A 1 117 ? 0.757 -2.968 4.595 1.00 95.75 117 PHE A N 1
ATOM 843 C CA . PHE A 1 117 ? 1.409 -1.769 5.120 1.00 95.75 117 PHE A CA 1
ATOM 844 C C . PHE A 1 117 ? 1.221 -1.696 6.640 1.00 95.75 117 PHE A C 1
ATOM 846 O O . PHE A 1 117 ? 0.269 -2.262 7.192 1.00 95.75 117 PHE A O 1
ATOM 853 N N . VAL A 1 118 ? 2.133 -1.004 7.321 1.00 96.00 118 VAL A N 1
ATOM 854 C CA . VAL A 1 118 ? 2.094 -0.810 8.779 1.00 96.00 118 VAL A CA 1
ATOM 855 C C . VAL A 1 118 ? 1.721 0.620 9.168 1.00 96.00 118 VAL A C 1
ATOM 857 O O . VAL A 1 118 ? 1.863 1.545 8.376 1.00 96.00 118 VAL A O 1
ATOM 860 N N . ASP A 1 119 ? 1.235 0.820 10.389 1.00 94.19 119 ASP A N 1
ATOM 861 C CA . ASP A 1 119 ? 1.107 2.143 11.000 1.00 94.19 119 ASP A CA 1
ATOM 862 C C . ASP A 1 119 ? 2.466 2.678 11.497 1.00 94.19 119 ASP A C 1
ATOM 864 O O . ASP A 1 119 ? 3.509 2.028 11.401 1.00 94.19 119 ASP A O 1
ATOM 868 N N . GLY A 1 120 ? 2.459 3.881 12.082 1.00 90.44 120 GLY A N 1
ATOM 869 C CA . GLY A 1 120 ? 3.658 4.499 12.661 1.00 90.44 120 GLY A CA 1
ATOM 870 C C . GLY A 1 120 ? 4.250 3.761 13.871 1.00 90.44 120 GLY A C 1
ATOM 871 O O . GLY A 1 120 ? 5.311 4.151 14.351 1.00 90.44 120 GLY A O 1
ATOM 872 N N . GLN A 1 121 ? 3.582 2.721 14.376 1.00 91.94 121 GLN A N 1
ATOM 873 C CA . GLN A 1 121 ? 4.066 1.853 15.446 1.00 91.94 121 GLN A CA 1
ATOM 874 C C . GLN A 1 121 ? 4.557 0.500 14.916 1.00 91.94 121 GLN A C 1
ATOM 876 O O . GLN A 1 121 ? 4.933 -0.344 15.723 1.00 91.94 121 GLN A O 1
ATOM 881 N N . GLY A 1 122 ? 4.558 0.276 13.597 1.00 93.25 122 GLY A N 1
ATOM 882 C CA . GLY A 1 122 ? 4.960 -0.994 12.993 1.00 93.25 122 GLY A CA 1
ATOM 883 C C . GLY A 1 122 ? 3.889 -2.086 13.061 1.00 93.25 122 GLY A C 1
ATOM 884 O O . GLY A 1 122 ? 4.191 -3.247 12.795 1.00 93.25 122 GLY A O 1
ATOM 885 N N . ASN A 1 123 ? 2.642 -1.757 13.414 1.00 95.25 123 ASN A N 1
ATOM 886 C CA . ASN A 1 123 ? 1.551 -2.731 13.388 1.00 95.25 123 ASN A CA 1
ATOM 887 C C . ASN A 1 123 ? 0.898 -2.754 12.014 1.00 95.25 123 ASN A C 1
ATOM 889 O O . ASN A 1 123 ? 0.680 -1.709 11.411 1.00 95.25 123 ASN A O 1
ATOM 893 N N . ILE A 1 124 ? 0.533 -3.936 11.530 1.00 95.31 124 ILE A N 1
ATOM 894 C CA . ILE A 1 124 ? -0.151 -4.115 10.251 1.00 95.31 124 ILE A CA 1
ATOM 895 C C . ILE A 1 124 ? -1.476 -3.367 10.302 1.00 95.31 124 ILE A C 1
ATOM 897 O O . ILE A 1 124 ? -2.390 -3.734 11.041 1.00 95.31 124 ILE A O 1
ATOM 901 N N . ALA A 1 125 ? -1.571 -2.317 9.498 1.00 95.88 125 ALA A N 1
ATOM 902 C CA . ALA A 1 125 ? -2.690 -1.390 9.518 1.00 95.88 125 ALA A CA 1
ATOM 903 C C . ALA A 1 125 ? -3.600 -1.550 8.300 1.00 95.88 125 ALA A C 1
ATOM 905 O O . ALA A 1 125 ? -4.681 -0.966 8.273 1.00 95.88 125 ALA A O 1
ATOM 906 N N . GLY A 1 126 ? -3.202 -2.356 7.315 1.00 96.12 126 GLY A N 1
ATOM 907 C CA . GLY A 1 126 ? -3.993 -2.630 6.126 1.00 96.12 126 GLY A CA 1
ATOM 908 C C . GLY A 1 126 ? -3.185 -3.313 5.029 1.00 96.12 126 GLY A C 1
ATOM 909 O O . GLY A 1 126 ? -2.163 -3.954 5.289 1.00 96.12 126 GLY A O 1
ATOM 910 N N . GLY A 1 127 ? -3.655 -3.172 3.792 1.00 96.19 127 GLY A N 1
ATOM 911 C CA . GLY A 1 127 ? -2.954 -3.689 2.623 1.00 96.19 127 GLY A CA 1
ATOM 912 C C . GLY A 1 127 ? -3.295 -2.949 1.335 1.00 96.19 127 GLY A C 1
ATOM 913 O O . GLY A 1 127 ? -4.320 -2.279 1.246 1.00 96.19 127 GLY A O 1
ATOM 914 N N . CYS A 1 128 ? -2.417 -3.088 0.350 1.00 97.31 128 CYS A N 1
ATOM 915 C CA . CYS A 1 128 ? -2.446 -2.455 -0.957 1.00 97.31 128 CYS A CA 1
ATOM 916 C C . CYS A 1 128 ? -2.585 -3.491 -2.071 1.00 97.31 128 CYS A C 1
ATOM 918 O O . CYS A 1 128 ? -2.007 -4.576 -1.993 1.00 97.31 128 CYS A O 1
ATOM 920 N N . ASN A 1 129 ? -3.325 -3.126 -3.112 1.00 96.00 129 ASN A N 1
ATOM 921 C CA . ASN A 1 129 ? -3.477 -3.874 -4.351 1.00 96.00 129 ASN A CA 1
ATOM 922 C C . ASN A 1 129 ? -2.841 -3.085 -5.499 1.00 96.00 129 ASN A C 1
ATOM 924 O O . ASN A 1 129 ? -3.100 -1.891 -5.620 1.00 96.00 129 ASN A O 1
ATOM 928 N N . GLY A 1 130 ? -2.000 -3.729 -6.306 1.00 95.06 130 GLY A N 1
ATOM 929 C CA . GLY A 1 130 ? -1.401 -3.104 -7.483 1.00 95.06 130 GLY A CA 1
ATOM 930 C C . GLY A 1 130 ? -2.419 -2.969 -8.614 1.00 95.06 130 GLY A C 1
ATOM 931 O O . GLY A 1 130 ? -3.080 -3.943 -8.974 1.00 95.06 130 GLY A O 1
ATOM 932 N N . GLU A 1 131 ? -2.530 -1.777 -9.189 1.00 96.88 131 GLU A N 1
ATOM 933 C CA . GLU A 1 131 ? -3.534 -1.465 -10.217 1.00 96.88 131 GLU A CA 1
ATOM 934 C C . GLU A 1 131 ? -2.978 -1.520 -11.641 1.00 96.88 131 GLU A C 1
ATOM 936 O O . GLU A 1 131 ? -3.730 -1.690 -12.602 1.00 96.88 131 GLU A O 1
ATOM 941 N N . ASP A 1 132 ? -1.658 -1.408 -11.791 1.00 93.06 132 ASP A N 1
ATOM 942 C CA . ASP A 1 132 ? -0.988 -1.445 -13.084 1.00 93.06 132 ASP A CA 1
ATOM 943 C C . ASP A 1 132 ? 0.221 -2.385 -13.096 1.00 93.06 132 ASP A C 1
ATOM 945 O O . ASP A 1 132 ? 0.841 -2.687 -12.072 1.00 93.06 132 ASP A O 1
ATOM 949 N N . ALA A 1 133 ? 0.584 -2.827 -14.300 1.00 89.94 133 ALA A N 1
ATOM 950 C CA . ALA A 1 133 ? 1.668 -3.777 -14.498 1.00 89.94 133 ALA A CA 1
ATOM 951 C C . ALA A 1 133 ? 3.053 -3.219 -14.144 1.00 89.94 133 ALA A C 1
ATOM 953 O O . ALA A 1 133 ? 3.948 -4.001 -13.836 1.00 89.94 133 ALA A O 1
ATOM 954 N N . ALA A 1 134 ? 3.251 -1.898 -14.183 1.00 91.06 134 ALA A N 1
ATOM 955 C CA . ALA A 1 134 ? 4.511 -1.265 -13.795 1.00 91.06 134 ALA A CA 1
ATOM 956 C C . ALA A 1 134 ? 4.658 -1.141 -12.267 1.00 91.06 134 ALA A C 1
ATOM 958 O O . ALA A 1 134 ? 5.759 -0.872 -11.783 1.00 91.06 134 ALA A O 1
ATOM 959 N N . GLY A 1 135 ? 3.572 -1.353 -11.519 1.00 92.56 135 GLY A N 1
ATOM 960 C CA . GLY A 1 135 ? 3.519 -1.211 -10.072 1.00 92.56 135 GLY A CA 1
ATOM 961 C C . GLY A 1 135 ? 3.640 0.239 -9.626 1.00 92.56 135 GLY A C 1
ATOM 962 O O . GLY A 1 135 ? 4.164 0.480 -8.542 1.00 92.56 135 GLY A O 1
ATOM 963 N N . LEU A 1 136 ? 3.223 1.205 -10.449 1.00 96.31 136 LEU A N 1
ATOM 964 C CA . LEU A 1 136 ? 3.312 2.627 -10.103 1.00 96.31 136 LEU A CA 1
ATOM 965 C C . LEU A 1 136 ? 2.058 3.146 -9.399 1.00 96.31 136 LEU A C 1
ATOM 967 O O . LEU A 1 136 ? 2.144 4.163 -8.714 1.00 96.31 136 LEU A O 1
ATOM 971 N N . HIS A 1 137 ? 0.933 2.447 -9.523 1.00 97.94 137 HIS A N 1
ATOM 972 C CA . HIS A 1 137 ? -0.346 2.778 -8.906 1.00 97.94 137 HIS A CA 1
ATOM 973 C C . HIS A 1 137 ? -0.865 1.629 -8.039 1.00 97.94 137 HIS A C 1
ATOM 975 O O . HIS A 1 137 ? -0.839 0.461 -8.439 1.00 97.94 137 HIS A O 1
ATOM 981 N N . TRP A 1 138 ? -1.320 1.975 -6.836 1.00 97.88 138 TRP A N 1
ATOM 982 C CA . TRP A 1 138 ? -1.792 1.039 -5.823 1.00 97.88 138 TRP A CA 1
ATOM 983 C C . TRP A 1 138 ? -3.012 1.602 -5.102 1.00 97.88 138 TRP A C 1
ATOM 985 O O . TRP A 1 138 ? -2.983 2.744 -4.645 1.00 97.88 138 TRP A O 1
ATOM 995 N N . ILE A 1 139 ? -4.046 0.784 -4.905 1.00 98.19 139 ILE A N 1
ATOM 996 C CA . ILE A 1 139 ? -5.139 1.118 -3.985 1.00 98.19 139 ILE A CA 1
ATOM 997 C C . ILE A 1 139 ? -4.901 0.424 -2.653 1.00 98.19 139 ILE A C 1
ATOM 999 O O . ILE A 1 139 ? -4.886 -0.806 -2.561 1.00 98.19 139 ILE A O 1
ATOM 1003 N N . CYS A 1 140 ? -4.731 1.221 -1.604 1.00 97.94 140 CYS A N 1
ATOM 1004 C CA . CYS A 1 140 ? -4.528 0.752 -0.245 1.00 97.94 140 CYS A CA 1
ATOM 1005 C C . CYS A 1 140 ? -5.803 0.894 0.583 1.00 97.94 140 CYS A C 1
ATOM 1007 O O . CYS A 1 140 ? -6.501 1.902 0.537 1.00 97.94 140 CYS A O 1
ATOM 1009 N N . TYR A 1 141 ? -6.089 -0.123 1.383 1.00 97.25 141 TYR A N 1
ATOM 1010 C CA . TYR A 1 141 ? -7.252 -0.197 2.248 1.00 97.25 141 TYR A CA 1
ATOM 1011 C C . TYR A 1 141 ? -6.787 -0.294 3.695 1.00 97.25 141 TYR A C 1
ATOM 1013 O O . TYR A 1 141 ? -5.949 -1.133 4.023 1.00 97.25 141 TYR A O 1
ATOM 1021 N N . ALA A 1 142 ? -7.334 0.541 4.569 1.00 95.88 142 ALA A N 1
ATOM 1022 C CA . ALA A 1 142 ? -7.035 0.524 5.991 1.00 95.88 142 ALA A CA 1
ATOM 1023 C C . ALA A 1 142 ? -7.960 -0.426 6.762 1.00 95.88 142 ALA A C 1
ATOM 1025 O O . ALA A 1 142 ? -9.157 -0.573 6.485 1.00 95.88 142 ALA A O 1
ATOM 1026 N N . GLY A 1 143 ? -7.386 -1.057 7.780 1.00 94.75 143 GLY A N 1
ATOM 1027 C CA . GLY A 1 143 ? -8.076 -1.857 8.772 1.00 94.75 143 GLY A CA 1
ATOM 1028 C C . GLY A 1 143 ? -8.900 -2.989 8.191 1.00 94.75 143 GLY A C 1
ATOM 1029 O O . GLY A 1 143 ? -8.475 -3.744 7.317 1.00 94.75 143 GLY A O 1
ATOM 1030 N N . GLN A 1 144 ? -10.130 -3.082 8.690 1.00 95.62 144 GLN A N 1
ATOM 1031 C CA . GLN A 1 144 ? -11.053 -4.145 8.329 1.00 95.62 144 GLN A CA 1
ATOM 1032 C C . GLN A 1 144 ? -11.391 -4.155 6.834 1.00 95.62 144 GLN A C 1
ATOM 1034 O O . GLN A 1 144 ? -11.710 -5.213 6.295 1.00 95.62 144 GLN A O 1
ATOM 1039 N N . ARG A 1 145 ? -11.297 -3.013 6.137 1.00 95.88 145 ARG A N 1
ATOM 1040 C CA . ARG A 1 145 ? -11.556 -2.976 4.697 1.00 95.88 145 ARG A CA 1
ATOM 1041 C C . ARG A 1 145 ? -10.535 -3.812 3.924 1.00 95.88 145 ARG A C 1
ATOM 1043 O O . ARG A 1 145 ? -10.943 -4.539 3.029 1.00 95.88 145 ARG A O 1
ATOM 1050 N N . ALA A 1 146 ? -9.264 -3.811 4.327 1.00 96.31 146 ALA A N 1
ATOM 1051 C CA . ALA A 1 146 ? -8.233 -4.658 3.717 1.00 96.31 146 ALA A CA 1
ATOM 1052 C C . ALA A 1 146 ? -8.535 -6.156 3.851 1.00 96.31 146 ALA A C 1
ATOM 1054 O O . ALA A 1 146 ? -8.256 -6.935 2.939 1.00 96.31 146 ALA A O 1
ATOM 1055 N N . VAL A 1 147 ? -9.121 -6.555 4.984 1.00 96.31 147 VAL A N 1
ATOM 1056 C CA . VAL A 1 147 ? -9.565 -7.935 5.217 1.00 96.31 147 VAL A CA 1
ATOM 1057 C C . VAL A 1 147 ? -10.755 -8.268 4.321 1.00 96.31 147 VAL A C 1
ATOM 1059 O O . VAL A 1 147 ? -10.777 -9.318 3.686 1.00 96.31 147 VAL A O 1
ATOM 1062 N N . THR A 1 148 ? -11.729 -7.361 4.233 1.00 96.56 148 THR A N 1
ATOM 1063 C CA . THR A 1 148 ? -12.921 -7.528 3.389 1.00 96.56 148 THR A CA 1
ATOM 1064 C C . THR A 1 148 ? -12.569 -7.655 1.904 1.00 96.56 148 THR A C 1
ATOM 1066 O O . THR A 1 148 ? -13.144 -8.498 1.224 1.00 96.56 148 THR A O 1
ATOM 1069 N N . GLU A 1 149 ? -11.595 -6.885 1.413 1.00 95.00 149 GLU A N 1
ATOM 1070 C CA . GLU A 1 149 ? -11.070 -6.996 0.039 1.00 95.00 149 GLU A CA 1
ATOM 1071 C C . GLU A 1 149 ? -10.153 -8.227 -0.157 1.00 95.00 149 GLU A C 1
ATOM 1073 O O . GLU A 1 149 ? -9.637 -8.492 -1.247 1.00 95.00 149 GLU A O 1
ATOM 1078 N N . GLY A 1 150 ? -9.921 -9.008 0.905 1.00 95.06 150 GLY A N 1
ATOM 1079 C CA . GLY A 1 150 ? -9.103 -10.216 0.876 1.00 95.06 150 GLY A CA 1
ATOM 1080 C C . GLY A 1 150 ? -7.632 -9.942 0.568 1.00 95.06 150 GLY A C 1
ATOM 1081 O O . GLY A 1 150 ? -6.978 -10.768 -0.074 1.00 95.06 150 GLY A O 1
ATOM 1082 N N . ILE A 1 151 ? -7.121 -8.768 0.946 1.00 94.56 151 ILE A N 1
ATOM 1083 C CA . ILE A 1 151 ? -5.710 -8.397 0.774 1.00 94.56 151 ILE A CA 1
ATOM 1084 C C . ILE A 1 151 ? -4.878 -8.976 1.915 1.00 94.56 151 ILE A C 1
ATOM 1086 O O . ILE A 1 151 ? -3.807 -9.526 1.675 1.00 94.56 151 ILE A O 1
ATOM 1090 N N . ILE A 1 152 ? -5.409 -8.911 3.137 1.00 94.19 152 ILE A N 1
ATOM 1091 C CA . ILE A 1 152 ? -4.802 -9.496 4.336 1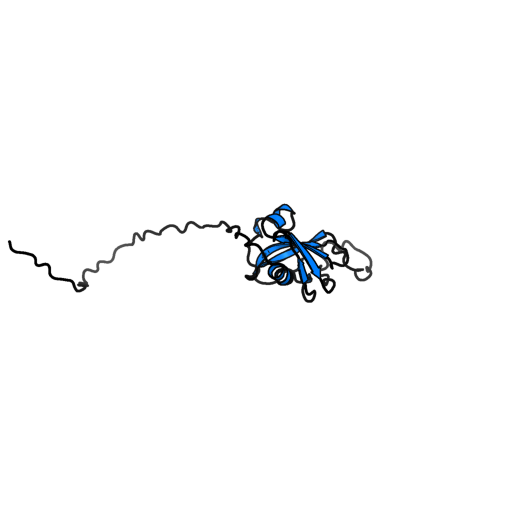.00 94.19 152 ILE A CA 1
ATOM 1092 C C . ILE A 1 152 ? -5.800 -10.416 5.041 1.00 94.19 152 ILE A C 1
ATOM 1094 O O . ILE A 1 152 ? -7.013 -10.234 4.938 1.00 94.19 152 ILE A O 1
ATOM 1098 N N . ALA A 1 153 ? -5.295 -11.401 5.777 1.00 94.06 153 ALA A N 1
ATOM 1099 C CA . ALA A 1 153 ? -6.127 -12.225 6.644 1.00 94.06 153 ALA A CA 1
ATOM 1100 C C . ALA A 1 153 ? -6.500 -11.470 7.935 1.00 94.06 153 ALA A C 1
ATOM 1102 O O . ALA A 1 153 ? -5.775 -10.581 8.385 1.00 94.06 153 ALA A O 1
ATOM 1103 N N . GLN A 1 154 ? -7.643 -11.822 8.534 1.00 94.31 154 GLN A N 1
ATOM 1104 C CA . GLN A 1 154 ? -8.165 -11.156 9.736 1.00 94.31 154 GLN A CA 1
ATOM 1105 C C . GLN A 1 154 ? -7.190 -11.198 10.914 1.00 94.31 154 GLN A C 1
ATOM 1107 O O . GLN A 1 154 ? -7.125 -10.252 11.695 1.00 94.31 154 GLN A O 1
ATOM 1112 N N . ASP A 1 155 ? -6.483 -12.312 11.067 1.00 93.19 155 ASP A N 1
ATOM 1113 C CA . ASP A 1 155 ? -5.551 -12.551 12.158 1.00 93.19 155 ASP A CA 1
ATOM 1114 C C . ASP A 1 155 ? -4.286 -11.700 12.045 1.00 93.19 155 ASP A C 1
ATOM 1116 O O . ASP A 1 155 ? -3.681 -11.425 13.074 1.00 93.19 155 ASP A O 1
ATOM 1120 N N . LEU A 1 156 ? -3.921 -11.243 10.842 1.00 93.56 156 LEU A N 1
ATOM 1121 C CA . LEU A 1 156 ? -2.767 -10.370 10.611 1.00 93.56 156 LEU A CA 1
ATOM 1122 C C . LEU A 1 156 ? -3.029 -8.914 11.001 1.00 93.56 156 LEU A C 1
ATOM 1124 O O . LEU A 1 156 ? -2.092 -8.202 11.356 1.00 93.56 156 LEU A O 1
ATOM 1128 N N . LEU A 1 157 ? -4.279 -8.451 10.933 1.00 94.69 157 LEU A N 1
ATOM 1129 C CA . LEU A 1 157 ? -4.592 -7.051 11.202 1.00 94.69 157 LEU A CA 1
ATOM 1130 C C . LEU A 1 157 ? -4.249 -6.681 12.655 1.00 94.69 157 LEU A C 1
ATOM 1132 O O . LEU A 1 157 ? -4.741 -7.293 13.602 1.00 94.69 157 LEU A O 1
ATOM 1136 N N . GLY A 1 158 ? -3.425 -5.647 12.823 1.00 93.81 158 GLY A N 1
ATOM 1137 C CA . GLY A 1 158 ? -2.935 -5.168 14.114 1.00 93.81 158 GLY A CA 1
ATOM 1138 C C . GLY A 1 158 ? -1.743 -5.944 14.681 1.00 93.81 158 GLY A C 1
ATOM 1139 O O . GLY A 1 158 ? -1.246 -5.564 15.740 1.00 93.81 158 GLY A O 1
ATOM 1140 N N . GLN A 1 159 ? -1.258 -7.001 14.018 1.00 94.25 159 GLN A N 1
ATOM 1141 C CA . GLN A 1 159 ? -0.021 -7.663 14.440 1.00 94.25 159 GLN A CA 1
ATOM 1142 C C . GLN A 1 159 ? 1.187 -6.757 14.196 1.00 94.25 159 GLN A C 1
ATOM 1144 O O . GLN A 1 159 ? 1.257 -6.054 13.190 1.00 94.25 159 GLN A O 1
ATOM 1149 N N . HIS A 1 160 ? 2.154 -6.800 15.106 1.00 94.31 160 HIS A N 1
ATOM 1150 C CA . HIS A 1 160 ? 3.403 -6.062 14.965 1.00 94.31 160 HIS A CA 1
ATOM 1151 C C . HIS A 1 16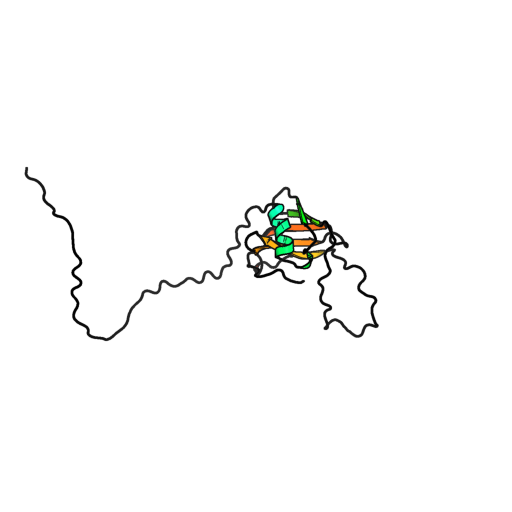0 ? 4.359 -6.776 14.003 1.00 94.31 160 HIS A C 1
ATOM 1153 O O . HIS A 1 160 ? 4.539 -7.993 14.099 1.00 94.31 160 HIS A O 1
ATOM 1159 N N . LEU A 1 161 ? 4.991 -6.022 13.103 1.00 90.94 161 LEU A N 1
ATOM 1160 C CA . LEU A 1 161 ? 6.079 -6.503 12.257 1.00 90.94 161 LEU A CA 1
ATOM 1161 C C . LEU A 1 161 ? 7.417 -5.975 12.775 1.00 90.94 161 LEU A C 1
ATOM 1163 O O . LEU A 1 161 ? 7.653 -4.773 12.803 1.00 90.94 161 LEU A O 1
ATOM 1167 N N . GLU A 1 162 ? 8.318 -6.895 13.116 1.00 87.69 162 GLU A N 1
ATOM 1168 C CA . GLU A 1 162 ? 9.685 -6.571 13.558 1.00 87.69 162 GLU A CA 1
ATOM 1169 C C . GLU A 1 162 ? 10.546 -5.984 12.424 1.00 87.69 162 GLU A C 1
ATOM 1171 O O . GLU A 1 162 ? 11.494 -5.239 12.666 1.00 87.69 162 GLU A O 1
ATOM 1176 N N . ALA A 1 163 ? 10.244 -6.352 11.175 1.00 87.06 163 ALA A N 1
ATOM 1177 C CA . ALA A 1 163 ? 10.924 -5.872 9.978 1.00 87.06 163 ALA A CA 1
ATOM 1178 C C . ALA A 1 163 ? 10.031 -6.038 8.732 1.00 87.06 163 ALA A C 1
ATOM 1180 O O . ALA A 1 163 ? 9.152 -6.910 8.732 1.00 87.06 163 ALA A O 1
ATOM 1181 N N . PRO A 1 164 ? 10.289 -5.274 7.651 1.00 84.50 164 PRO A N 1
ATOM 1182 C CA . PRO A 1 164 ? 9.638 -5.484 6.365 1.00 84.50 164 PRO A CA 1
ATOM 1183 C C . PRO A 1 164 ? 9.856 -6.909 5.844 1.00 84.50 164 PRO A C 1
ATOM 1185 O O . PRO A 1 164 ? 10.923 -7.508 6.006 1.00 84.50 164 PRO A O 1
ATOM 1188 N N . THR A 1 165 ? 8.839 -7.447 5.184 1.00 82.44 165 THR A N 1
ATOM 1189 C CA . THR A 1 165 ? 8.823 -8.818 4.665 1.00 82.44 165 THR A CA 1
ATOM 1190 C C . THR A 1 165 ? 8.969 -8.843 3.144 1.00 82.44 165 THR A C 1
ATOM 1192 O O . THR A 1 165 ? 8.765 -7.833 2.468 1.00 82.44 165 THR A O 1
ATOM 1195 N N . ARG A 1 166 ? 9.371 -10.001 2.606 1.00 77.75 166 ARG A N 1
ATOM 1196 C CA . ARG A 1 166 ? 9.328 -10.292 1.164 1.00 77.75 166 ARG A CA 1
ATOM 1197 C C . ARG A 1 166 ? 8.101 -11.141 0.847 1.00 77.75 166 ARG A C 1
ATOM 1199 O O . ARG A 1 166 ? 7.766 -12.008 1.659 1.00 77.75 166 ARG A O 1
ATOM 1206 N N . GLY A 1 167 ? 7.485 -10.886 -0.306 1.00 57.34 167 GLY A N 1
ATOM 1207 C CA . GLY A 1 167 ? 6.286 -11.575 -0.806 1.00 57.34 167 GLY A CA 1
ATOM 1208 C C . GLY A 1 167 ? 6.584 -12.797 -1.665 1.00 57.34 167 GLY A C 1
ATOM 1209 O O . GLY A 1 167 ? 7.432 -12.697 -2.578 1.00 57.34 167 GLY A O 1
#

Foldseek 3Di:
DDDDDDDDDDDDDPDDDDDDDDDDDPPPPPDPPPPPDLPLPPLPLDDQVQQQVFQCQAAVQCVPFRKGWDDDRSFKIKIFTPAFGDQLPDPDPVPCPPDDPDPDDDQAFQAQPKTFTAGPQQAGFAIWGQHTGSSGIIMIGGRVVRCVVVSDPNVRHRHHDPGHDYD